Protein AF-A0A8J6DXC3-F1 (afdb_monomer)

Mean predicted aligned error: 8.6 Å

InterPro domains:
  IPR002075 Nuclear transport factor 2 domain [PF02136] (23-118)
  IPR018222 Nuclear transport factor 2, eukaryote [PS50177] (1-119)
  IPR032710 NTF2-like domain superfamily [SSF54427] (23-119)
  IPR045875 Nuclear transport factor 2 [PTHR12612] (23-118)

Secondary structure (DSSP, 8-state):
---S------SS-----------TT-EEEETTEEEESHHHHHHHHHHHTTS-EEEEEEEEEEEEEEETTTEEEEEEEEEEEETT-TTSPEEEEEEEEEEEE--TTS--EEEEEEEEEEEE--

Solvent-accessible surface area (backbone atoms only — not comparable to full-atom values): 7109 Å² total; per-residue (Å²): 144,76,79,82,83,77,88,81,80,83,90,75,95,67,83,76,68,83,68,68,52,44,42,72,83,14,38,37,34,49,80,87,48,72,37,57,18,45,66,47,43,49,54,52,52,58,65,59,58,82,48,54,56,42,76,40,72,88,59,49,47,79,48,74,44,82,47,82,88,62,23,36,40,36,42,37,39,31,37,29,27,55,70,74,40,74,93,63,63,22,42,37,40,38,37,36,32,34,33,62,44,80,49,94,98,51,78,73,47,66,29,36,41,35,39,39,42,44,73,49,78,124

Sequence (122 aa):
MTSFLHIIKYSTGVRPRRCSSTQEDSVASFQRNRCRGINDIRNLLERLQTHKIQHDFQSMVFDFQPTFGDQVLLFVSGQMIVDGQTGQPSVFNDVFTLQHFNQPGQPDGWYIKNHIFKAFMC

Structure (mmCIF, N/CA/C/O backbone):
data_AF-A0A8J6DXC3-F1
#
_entry.id   AF-A0A8J6DXC3-F1
#
loop_
_atom_site.group_PDB
_atom_site.id
_atom_site.type_symbol
_atom_site.label_atom_id
_atom_site.label_alt_id
_atom_site.label_comp_id
_atom_site.label_asym_id
_atom_site.label_entity_id
_atom_site.label_seq_id
_atom_site.pdbx_PDB_ins_code
_atom_site.Cartn_x
_atom_site.Cartn_y
_atom_site.Cartn_z
_atom_site.occupancy
_atom_site.B_iso_or_equiv
_atom_site.auth_seq_id
_atom_site.auth_comp_id
_atom_site.auth_asym_id
_atom_site.auth_atom_id
_atom_site.pdbx_PDB_model_num
ATOM 1 N N . MET A 1 1 ? 1.722 15.157 12.373 1.00 34.34 1 MET A N 1
ATOM 2 C CA . MET A 1 1 ? 2.327 15.098 11.029 1.00 34.34 1 MET A CA 1
ATOM 3 C C . MET A 1 1 ? 3.191 13.845 10.975 1.00 34.34 1 MET A C 1
ATOM 5 O O . MET A 1 1 ? 4.403 13.915 11.105 1.00 34.34 1 MET A O 1
ATOM 9 N N . THR A 1 2 ? 2.540 12.686 10.918 1.00 31.06 2 THR A N 1
ATOM 10 C CA . THR A 1 2 ? 3.164 11.357 10.983 1.00 31.06 2 THR A CA 1
ATOM 11 C C . THR A 1 2 ? 2.076 10.354 10.612 1.00 31.06 2 THR A C 1
ATOM 13 O O . THR A 1 2 ? 0.921 10.608 10.943 1.00 31.06 2 THR A O 1
ATOM 16 N N . SER A 1 3 ? 2.449 9.247 9.968 1.00 32.72 3 SER A N 1
ATOM 17 C CA . SER A 1 3 ? 1.589 8.078 9.698 1.00 32.72 3 SER A CA 1
ATOM 18 C C . SER A 1 3 ? 0.842 8.050 8.363 1.00 32.72 3 SER A C 1
ATOM 20 O O . SER A 1 3 ? -0.354 7.826 8.334 1.00 32.72 3 SER A O 1
ATOM 22 N N . PHE A 1 4 ? 1.562 8.137 7.247 1.00 34.12 4 PHE A N 1
ATOM 23 C CA . PHE A 1 4 ? 1.249 7.278 6.100 1.00 34.12 4 PHE A CA 1
ATOM 24 C C . PHE A 1 4 ? 2.579 6.764 5.543 1.00 34.12 4 PHE A C 1
ATOM 26 O O . PHE A 1 4 ? 3.470 7.554 5.242 1.00 34.12 4 PHE A O 1
ATOM 33 N N . LEU A 1 5 ? 2.719 5.437 5.481 1.00 37.72 5 LEU A N 1
ATOM 34 C CA . LEU A 1 5 ? 3.892 4.685 5.016 1.00 37.72 5 LEU A CA 1
ATOM 35 C C . LEU A 1 5 ? 5.128 4.637 5.946 1.00 37.72 5 LEU A C 1
ATOM 37 O O . LEU A 1 5 ? 6.197 5.168 5.661 1.00 37.72 5 LEU A O 1
ATOM 41 N N . HIS A 1 6 ? 5.010 3.860 7.026 1.00 33.62 6 HIS A N 1
ATOM 42 C CA . HIS A 1 6 ? 6.127 3.044 7.538 1.00 33.62 6 HIS A CA 1
ATOM 43 C C . HIS A 1 6 ? 5.972 1.563 7.128 1.00 33.62 6 HIS A C 1
ATOM 45 O O . HIS A 1 6 ? 6.601 0.687 7.710 1.00 33.62 6 HIS A O 1
ATOM 51 N N . ILE A 1 7 ? 5.153 1.266 6.114 1.00 38.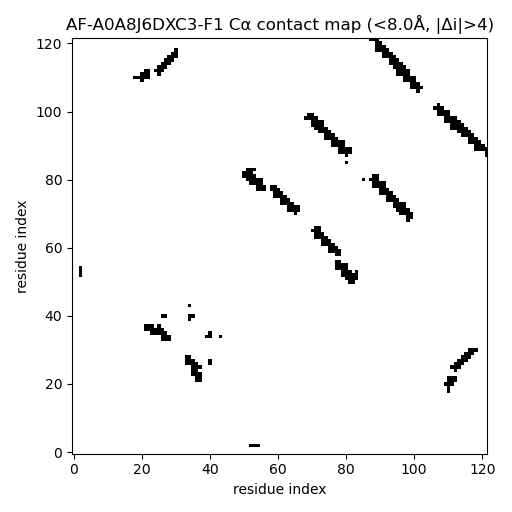78 7 ILE A N 1
ATOM 52 C CA . ILE A 1 7 ? 4.992 -0.086 5.564 1.00 38.78 7 ILE A CA 1
ATOM 53 C C . ILE A 1 7 ? 6.068 -0.288 4.495 1.00 38.78 7 ILE A C 1
ATOM 55 O O . ILE A 1 7 ? 5.764 -0.176 3.324 1.00 38.78 7 ILE A O 1
ATOM 59 N N . ILE A 1 8 ? 7.330 -0.380 4.921 1.00 38.47 8 ILE A N 1
ATOM 60 C CA . ILE A 1 8 ? 8.413 -1.284 4.474 1.00 38.47 8 ILE A CA 1
ATOM 61 C C . ILE A 1 8 ? 9.553 -0.955 5.441 1.00 38.47 8 ILE A C 1
ATOM 63 O O . ILE A 1 8 ? 10.385 -0.083 5.187 1.00 38.47 8 ILE A O 1
ATOM 67 N N . LYS A 1 9 ? 9.553 -1.574 6.621 1.00 36.34 9 LYS A N 1
ATOM 68 C CA . LYS A 1 9 ? 10.599 -1.324 7.614 1.00 36.34 9 LYS A CA 1
ATOM 69 C C . LYS A 1 9 ? 11.236 -2.586 8.154 1.00 36.34 9 LYS A C 1
ATOM 71 O O . LYS A 1 9 ? 11.512 -2.632 9.337 1.00 36.34 9 LYS A O 1
ATOM 76 N N . TYR A 1 10 ? 11.559 -3.549 7.293 1.00 28.67 10 TYR A N 1
ATOM 77 C CA . TYR A 1 10 ? 12.507 -4.607 7.649 1.00 28.67 10 TYR A CA 1
ATOM 78 C C . TYR A 1 10 ? 13.331 -5.033 6.426 1.00 28.67 10 TYR A C 1
ATOM 80 O O . TYR A 1 10 ? 12.773 -5.586 5.489 1.00 28.67 10 TYR A O 1
ATOM 88 N N . SER A 1 11 ? 14.641 -4.718 6.424 1.00 28.52 11 SER A N 1
ATOM 89 C CA . SER A 1 11 ? 15.710 -5.711 6.167 1.00 28.52 11 SER A CA 1
ATOM 90 C C . SER A 1 11 ? 17.151 -5.155 6.095 1.00 28.52 11 SER A C 1
ATOM 92 O O . SER A 1 11 ? 18.055 -5.959 6.287 1.00 28.52 11 SER A O 1
ATOM 94 N N . THR A 1 12 ? 17.454 -3.873 5.826 1.00 27.56 12 THR A N 1
ATOM 95 C CA . THR A 1 12 ? 18.858 -3.544 5.424 1.00 27.56 12 THR A CA 1
ATOM 96 C C . THR A 1 12 ? 19.541 -2.316 6.035 1.00 27.56 12 THR A C 1
ATOM 98 O O . THR A 1 12 ? 20.593 -1.921 5.550 1.00 27.56 12 THR A O 1
ATOM 101 N N . GLY A 1 13 ? 19.043 -1.704 7.117 1.00 27.52 13 GLY A N 1
ATOM 102 C CA . GLY A 1 13 ? 19.817 -0.666 7.838 1.00 27.52 13 GLY A CA 1
ATOM 103 C C . GLY A 1 13 ? 20.146 0.610 7.037 1.00 27.52 13 GLY A C 1
ATOM 104 O O . GLY A 1 13 ? 20.827 1.503 7.539 1.00 27.52 13 GLY A O 1
ATOM 105 N N . VAL A 1 14 ? 19.621 0.746 5.820 1.00 29.62 14 VAL A N 1
ATOM 106 C CA . VAL A 1 14 ? 19.723 1.948 4.995 1.00 29.62 14 VAL A CA 1
ATOM 107 C C . VAL A 1 14 ? 18.510 2.820 5.291 1.00 29.62 14 VAL A C 1
ATOM 109 O O . VAL A 1 14 ? 17.371 2.373 5.173 1.00 29.62 14 VAL A O 1
ATOM 112 N N . ARG A 1 15 ? 18.736 4.080 5.683 1.00 29.56 15 ARG A N 1
ATOM 113 C CA . ARG A 1 15 ? 17.661 5.080 5.763 1.00 29.56 15 ARG A CA 1
ATOM 114 C C . ARG A 1 15 ? 17.074 5.246 4.355 1.00 29.56 15 ARG A C 1
ATOM 116 O O . ARG A 1 15 ? 17.797 5.752 3.494 1.00 29.56 15 ARG A O 1
ATOM 123 N N . PRO A 1 16 ? 15.806 4.892 4.084 1.00 34.91 16 PRO A N 1
ATOM 124 C CA . PRO A 1 16 ? 15.243 5.159 2.776 1.00 34.91 16 PRO A CA 1
ATOM 125 C C . PRO A 1 16 ? 15.062 6.671 2.660 1.00 34.91 16 PRO A C 1
ATOM 127 O O . PRO A 1 16 ? 14.348 7.294 3.451 1.00 34.91 16 PRO A O 1
ATOM 130 N N . ARG A 1 17 ? 15.711 7.276 1.661 1.00 34.09 17 ARG A N 1
ATOM 131 C CA . ARG A 1 17 ? 15.201 8.522 1.081 1.00 34.09 17 ARG A CA 1
ATOM 132 C C . ARG A 1 17 ? 13.733 8.275 0.738 1.00 34.09 17 ARG A C 1
ATOM 134 O O . ARG A 1 17 ? 13.420 7.176 0.289 1.00 34.09 17 ARG A O 1
ATOM 141 N N . ARG A 1 18 ? 12.861 9.264 0.997 1.00 38.38 18 ARG A N 1
ATOM 142 C CA . ARG A 1 18 ? 11.421 9.244 0.670 1.00 38.38 18 ARG A CA 1
ATOM 143 C C . ARG A 1 18 ? 11.196 8.402 -0.589 1.00 38.38 18 ARG A C 1
ATOM 145 O O . ARG A 1 18 ? 11.517 8.873 -1.676 1.00 38.38 18 ARG A O 1
ATOM 152 N N . CYS A 1 19 ? 10.678 7.180 -0.441 1.00 40.41 19 CYS A N 1
ATOM 153 C CA . CYS A 1 19 ? 10.116 6.479 -1.584 1.00 40.41 19 CYS A CA 1
ATOM 154 C C . CYS A 1 19 ? 9.048 7.425 -2.121 1.00 40.41 19 CYS A C 1
ATOM 156 O O . CYS A 1 19 ? 8.117 7.776 -1.392 1.00 40.41 19 CYS A O 1
ATOM 158 N N . SER A 1 20 ? 9.204 7.906 -3.351 1.00 51.06 20 SER A N 1
ATOM 159 C CA . SER A 1 20 ? 8.075 8.422 -4.113 1.00 51.06 20 SER A CA 1
ATOM 160 C C . SER A 1 20 ? 7.145 7.230 -4.285 1.00 51.06 20 SER A C 1
ATOM 162 O O . SER A 1 20 ? 7.284 6.445 -5.216 1.00 51.06 20 SER A O 1
ATOM 164 N N . SER A 1 21 ? 6.293 6.999 -3.289 1.00 69.25 21 SER A N 1
ATOM 165 C CA . SER A 1 21 ? 5.607 5.724 -3.107 1.00 69.25 21 SER A CA 1
ATOM 166 C C . SER A 1 21 ? 4.568 5.458 -4.185 1.00 69.25 21 SER A C 1
ATOM 168 O O . SER A 1 21 ? 3.964 4.401 -4.172 1.00 69.25 21 SER A O 1
ATOM 170 N N . THR A 1 22 ? 4.365 6.385 -5.118 1.00 74.94 22 THR A N 1
ATOM 171 C CA . THR A 1 22 ? 3.437 6.305 -6.243 1.00 74.94 22 THR A CA 1
ATOM 172 C C . THR A 1 22 ? 4.059 6.999 -7.456 1.00 74.94 22 THR A C 1
ATOM 174 O O . THR A 1 22 ? 4.863 7.922 -7.302 1.00 74.94 22 THR A O 1
ATOM 177 N N . GLN A 1 23 ? 3.705 6.539 -8.650 1.00 83.19 23 GLN A N 1
ATOM 178 C CA . GLN A 1 23 ? 4.119 7.069 -9.947 1.00 83.19 23 GLN A CA 1
ATOM 179 C C . GLN A 1 23 ? 2.891 7.539 -10.750 1.00 83.19 23 GLN A C 1
ATOM 181 O O . GLN A 1 23 ? 1.753 7.463 -10.286 1.00 83.19 23 GLN A O 1
ATOM 186 N N . GLU A 1 24 ? 3.105 8.067 -11.957 1.00 88.19 24 GLU A N 1
ATOM 187 C CA . GLU A 1 24 ? 2.027 8.576 -12.829 1.00 88.19 24 GLU A CA 1
ATOM 188 C C . GLU A 1 24 ? 1.022 7.499 -13.253 1.00 88.19 24 GLU A C 1
ATOM 190 O O . GLU A 1 24 ? -0.155 7.753 -13.522 1.00 88.19 24 GLU A O 1
ATOM 195 N N . ASP A 1 25 ? 1.476 6.257 -13.298 1.00 89.62 25 ASP A N 1
ATOM 196 C CA . ASP A 1 25 ? 0.668 5.105 -13.640 1.00 89.62 25 ASP A CA 1
ATOM 197 C C . ASP A 1 25 ? 0.096 4.386 -12.407 1.00 89.62 25 ASP A C 1
ATOM 199 O O . ASP A 1 25 ? -0.542 3.340 -12.570 1.00 89.62 25 ASP A O 1
ATOM 203 N N . SER A 1 26 ? 0.292 4.939 -11.204 1.00 91.94 26 SER A N 1
ATOM 204 C CA . SER A 1 26 ? -0.316 4.446 -9.971 1.00 91.94 26 SER A CA 1
ATOM 205 C C . SER A 1 26 ? -1.801 4.776 -9.911 1.00 91.94 26 SER A C 1
ATOM 207 O O . SER A 1 26 ? -2.245 5.837 -10.354 1.00 91.94 26 SER A O 1
ATOM 209 N N . VAL A 1 27 ? -2.576 3.888 -9.300 1.00 93.31 27 VAL A N 1
ATOM 210 C CA . VAL A 1 27 ? -4.015 4.065 -9.085 1.00 93.31 27 VAL A CA 1
ATOM 211 C C . VAL A 1 27 ? -4.328 3.872 -7.611 1.00 93.31 27 VAL A C 1
ATOM 213 O O . VAL A 1 27 ? -3.814 2.949 -6.978 1.00 93.31 27 VAL A O 1
ATOM 216 N N . ALA A 1 28 ? -5.203 4.715 -7.064 1.00 90.38 28 ALA A N 1
ATOM 217 C CA . ALA A 1 28 ? -5.693 4.533 -5.709 1.00 90.38 28 ALA A CA 1
ATOM 218 C C . ALA A 1 28 ? -7.218 4.598 -5.603 1.00 90.38 28 ALA A C 1
ATOM 220 O O . ALA A 1 28 ? -7.879 5.367 -6.302 1.00 90.38 28 ALA A O 1
ATOM 221 N N . SER A 1 29 ? -7.763 3.783 -4.704 1.00 91.44 29 SER A N 1
ATOM 222 C CA . SER A 1 29 ? -9.181 3.698 -4.368 1.00 91.44 29 SER A CA 1
ATOM 223 C C . SER A 1 29 ? -9.363 3.805 -2.854 1.00 91.44 29 SER A C 1
ATOM 225 O O . SER A 1 29 ? -9.023 2.878 -2.130 1.00 91.44 29 SER A O 1
ATOM 227 N N . PHE A 1 30 ? -9.936 4.905 -2.372 1.00 87.00 30 PHE A N 1
ATOM 228 C CA . PHE A 1 30 ? -10.215 5.133 -0.952 1.00 87.00 30 PHE A CA 1
ATOM 229 C C . PHE A 1 30 ? -11.707 5.321 -0.743 1.00 87.00 30 PHE A C 1
ATOM 231 O O . PHE A 1 30 ? -12.273 6.300 -1.230 1.00 87.00 30 PHE A O 1
ATOM 238 N N . GLN A 1 31 ? -12.355 4.412 -0.011 1.00 81.50 31 GLN A N 1
ATOM 239 C CA . GLN A 1 31 ? -13.769 4.563 0.370 1.00 81.50 31 GLN A CA 1
ATOM 240 C C . GLN A 1 31 ? -14.684 4.967 -0.806 1.00 81.50 31 GLN A C 1
ATOM 242 O O . GLN A 1 31 ? -15.520 5.857 -0.681 1.00 81.50 31 GLN A O 1
ATOM 247 N N . ARG A 1 32 ? -14.524 4.296 -1.961 1.00 84.75 32 ARG A N 1
ATOM 248 C CA . ARG A 1 32 ? -15.214 4.538 -3.256 1.00 84.75 32 ARG A CA 1
ATOM 249 C C . ARG A 1 32 ? -14.659 5.681 -4.122 1.00 84.75 32 ARG A C 1
ATOM 251 O O . ARG A 1 32 ? -14.969 5.709 -5.312 1.00 84.75 32 ARG A O 1
ATOM 258 N N . ASN A 1 33 ? -13.808 6.561 -3.599 1.00 86.38 33 ASN A N 1
ATOM 259 C CA . ASN A 1 33 ? -13.123 7.581 -4.399 1.00 86.38 33 ASN A CA 1
ATOM 260 C C . ASN A 1 33 ? -11.939 6.967 -5.141 1.00 86.38 33 ASN A C 1
ATOM 262 O O . ASN A 1 33 ? -11.091 6.333 -4.519 1.00 86.38 33 ASN A O 1
ATOM 266 N N . ARG A 1 34 ? -11.871 7.170 -6.458 1.00 90.56 34 ARG A N 1
ATOM 267 C CA . ARG A 1 34 ? -10.783 6.669 -7.305 1.00 90.56 34 ARG A CA 1
ATOM 268 C C . ARG A 1 34 ? -9.979 7.827 -7.867 1.00 90.56 34 ARG A C 1
ATO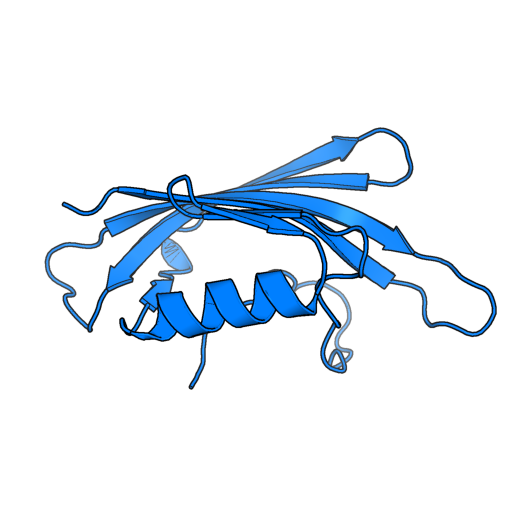M 270 O O . ARG A 1 34 ? -10.555 8.826 -8.284 1.00 90.56 34 ARG A O 1
ATOM 277 N N . CYS A 1 35 ? -8.668 7.665 -7.910 1.00 90.50 35 CYS A N 1
ATOM 278 C CA . CYS A 1 35 ? -7.746 8.616 -8.515 1.00 90.50 35 CYS A CA 1
ATOM 279 C C . CYS A 1 35 ? -6.586 7.877 -9.183 1.00 90.50 35 CYS A C 1
ATOM 281 O O . CYS A 1 35 ? -6.320 6.707 -8.885 1.00 90.50 35 CYS A O 1
ATOM 283 N N . ARG A 1 36 ? -5.913 8.557 -10.105 1.00 91.81 36 ARG A N 1
ATOM 284 C CA . ARG A 1 36 ? -4.767 8.029 -10.837 1.00 91.81 36 ARG A CA 1
ATOM 285 C C . ARG A 1 36 ? -3.679 9.089 -10.894 1.00 91.81 36 ARG A C 1
ATOM 287 O O . ARG A 1 36 ? -3.976 10.263 -11.058 1.00 91.81 36 ARG A O 1
ATOM 294 N N . GLY A 1 37 ? -2.435 8.646 -10.813 1.00 87.38 37 GLY A N 1
ATOM 295 C CA . GLY A 1 37 ? -1.274 9.514 -10.876 1.00 87.38 37 GLY A CA 1
ATOM 296 C C . GLY A 1 37 ? -0.957 10.159 -9.535 1.00 87.38 37 GLY A C 1
ATOM 297 O O . GLY A 1 37 ? -1.802 10.325 -8.650 1.00 87.38 37 GLY A O 1
ATOM 298 N N . ILE A 1 38 ? 0.313 10.511 -9.378 1.00 84.62 38 ILE A N 1
ATOM 299 C CA . IL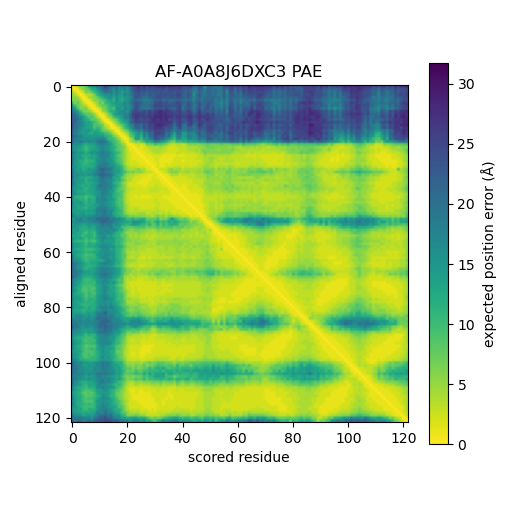E A 1 38 ? 0.886 10.932 -8.100 1.00 84.62 38 ILE A CA 1
ATOM 300 C C . ILE A 1 38 ? 0.203 12.182 -7.524 1.00 84.62 38 ILE A C 1
ATOM 302 O O . ILE A 1 38 ? 0.031 12.291 -6.309 1.00 84.62 38 ILE A O 1
ATOM 306 N N . ASN A 1 39 ? -0.206 13.122 -8.379 1.00 87.38 39 ASN A N 1
ATOM 307 C CA . ASN A 1 39 ? -0.805 14.379 -7.936 1.00 87.38 39 ASN A CA 1
ATOM 308 C C . ASN A 1 39 ? -2.219 14.177 -7.393 1.00 87.38 39 ASN A C 1
ATOM 310 O O . ASN A 1 39 ? -2.522 14.662 -6.304 1.00 87.38 39 ASN A O 1
ATOM 314 N N . ASP A 1 40 ? -3.052 13.398 -8.081 1.00 86.81 40 ASP A N 1
ATOM 315 C CA . ASP A 1 40 ? -4.419 13.148 -7.625 1.00 86.81 40 ASP A CA 1
ATOM 316 C C . ASP A 1 40 ? -4.445 12.245 -6.392 1.00 86.81 40 ASP A C 1
ATOM 318 O O . ASP A 1 40 ? -5.246 12.474 -5.486 1.00 86.81 40 ASP A O 1
ATOM 322 N N . ILE A 1 41 ? -3.531 11.269 -6.308 1.00 82.88 41 ILE A N 1
ATOM 323 C CA . ILE A 1 41 ? -3.370 10.439 -5.107 1.00 82.88 41 ILE A CA 1
ATOM 324 C C . ILE A 1 41 ? -2.962 11.305 -3.913 1.00 82.88 41 ILE A C 1
ATOM 326 O O . ILE A 1 41 ? -3.532 11.163 -2.831 1.00 82.88 41 ILE A O 1
ATOM 330 N N . ARG A 1 42 ? -2.020 12.237 -4.097 1.00 83.56 42 ARG A N 1
ATOM 331 C CA . ARG A 1 42 ? -1.621 13.175 -3.041 1.00 83.56 42 ARG A CA 1
ATOM 332 C C . ARG A 1 42 ? -2.796 14.042 -2.594 1.00 83.56 42 ARG A C 1
ATOM 334 O O . ARG A 1 42 ? -3.071 14.099 -1.401 1.00 83.56 42 ARG A O 1
ATOM 341 N N . ASN A 1 43 ? -3.525 14.633 -3.539 1.00 83.88 43 ASN A N 1
ATOM 342 C CA . ASN A 1 43 ? -4.693 15.465 -3.248 1.00 83.88 43 ASN A CA 1
ATOM 343 C C . ASN A 1 43 ? -5.788 14.674 -2.510 1.00 83.88 43 ASN A C 1
ATOM 345 O O . ASN A 1 43 ? -6.421 15.192 -1.592 1.00 83.88 43 ASN A O 1
ATOM 349 N N . LEU A 1 44 ? -6.020 13.413 -2.891 1.00 79.75 44 LEU A N 1
ATOM 350 C CA . LEU A 1 44 ? -6.974 12.535 -2.214 1.00 79.75 44 LEU A CA 1
ATOM 351 C C . LEU A 1 44 ? -6.540 12.247 -0.773 1.00 79.75 44 LEU A C 1
ATOM 353 O O . LEU A 1 44 ? -7.356 12.349 0.140 1.00 79.75 44 LEU A O 1
ATOM 357 N N . LEU A 1 45 ? -5.262 11.932 -0.560 1.00 77.50 45 LEU A N 1
ATOM 358 C CA . LEU A 1 45 ? -4.705 11.688 0.769 1.00 77.50 45 LEU A CA 1
ATOM 359 C C . LEU A 1 45 ? -4.756 12.935 1.656 1.00 77.50 45 LEU A C 1
ATOM 361 O O . LEU A 1 45 ? -5.110 12.826 2.823 1.00 77.50 45 LEU A O 1
ATOM 365 N N . GLU A 1 46 ? -4.459 14.118 1.120 1.00 78.31 46 GLU A N 1
ATOM 366 C CA . GLU A 1 46 ? -4.567 15.390 1.847 1.00 78.31 46 GLU A CA 1
ATOM 367 C C . GLU A 1 46 ? -6.006 15.680 2.288 1.00 78.31 46 GLU A C 1
ATOM 369 O O . GLU A 1 46 ? -6.229 16.118 3.412 1.00 78.31 46 GLU A O 1
ATOM 374 N N . ARG A 1 47 ? -7.008 15.351 1.463 1.00 71.44 47 ARG A N 1
ATOM 375 C CA . ARG A 1 47 ? -8.425 15.460 1.857 1.00 71.44 47 ARG A CA 1
ATOM 376 C C . ARG A 1 47 ? -8.807 14.491 2.974 1.00 71.44 47 ARG A C 1
ATOM 378 O O . ARG A 1 47 ? -9.681 14.807 3.769 1.00 71.44 47 ARG A O 1
ATO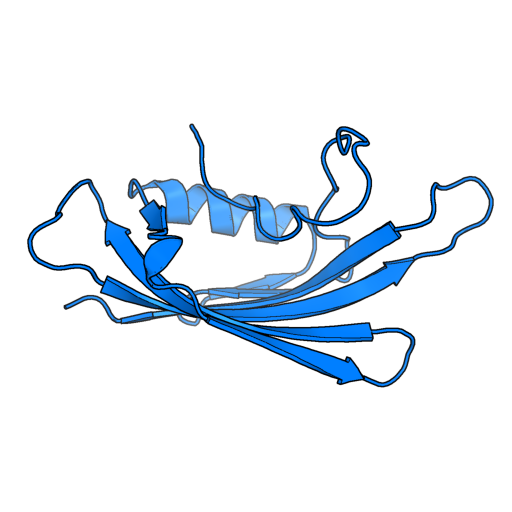M 385 N N . LEU A 1 48 ? -8.168 13.325 3.042 1.00 66.12 48 LEU A N 1
ATOM 386 C CA . LEU A 1 48 ? -8.390 12.349 4.113 1.00 66.12 48 LEU A CA 1
ATOM 387 C C . LEU A 1 48 ? -7.702 12.754 5.431 1.00 66.12 48 LEU A C 1
ATOM 389 O O . LEU A 1 48 ? -8.107 12.283 6.491 1.00 66.12 48 LEU A O 1
ATOM 393 N N . GLN A 1 49 ? -6.721 13.667 5.391 1.00 62.56 49 GLN A N 1
ATOM 394 C CA . GLN A 1 49 ? -6.023 14.198 6.574 1.00 62.56 49 GLN A CA 1
ATOM 395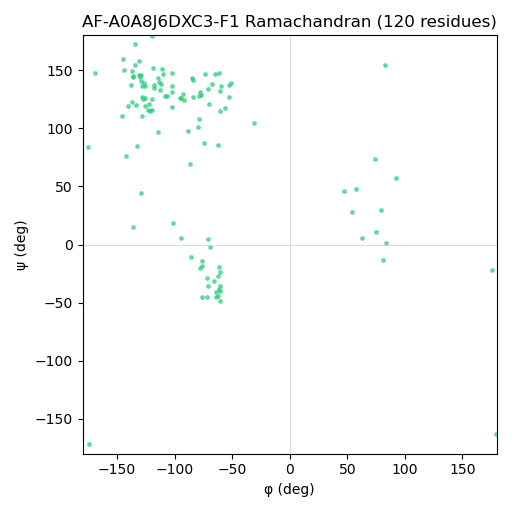 C C . GLN A 1 49 ? -6.876 15.139 7.440 1.00 62.56 49 GLN A C 1
ATOM 397 O O . GLN A 1 49 ? -6.365 15.684 8.419 1.00 62.56 49 GLN A O 1
ATOM 402 N N . THR A 1 50 ? -8.168 15.323 7.142 1.00 59.91 50 THR A N 1
ATOM 403 C CA . THR A 1 50 ? -9.083 16.020 8.063 1.00 59.91 50 THR A CA 1
ATOM 404 C C . THR A 1 50 ? -9.220 15.297 9.405 1.00 59.91 50 THR A C 1
ATOM 406 O O . THR A 1 50 ? -9.608 15.932 10.378 1.00 59.91 50 THR A O 1
ATOM 409 N N . HIS A 1 51 ? -8.866 14.006 9.464 1.00 64.81 51 HIS A N 1
ATOM 410 C CA . HIS A 1 51 ? -8.851 13.199 10.682 1.00 64.81 51 HIS A CA 1
ATOM 411 C C . HIS A 1 51 ? -7.414 12.782 11.036 1.00 64.81 51 HIS A C 1
ATOM 413 O O . HIS A 1 51 ? -6.602 12.453 10.163 1.00 64.81 51 HIS A O 1
ATOM 419 N N . LYS A 1 52 ? -7.080 12.746 12.329 1.00 73.25 52 LYS A N 1
ATOM 420 C CA . LYS A 1 52 ? -5.826 12.161 12.825 1.00 73.25 52 LYS A CA 1
ATOM 421 C C . LYS A 1 52 ? -5.971 10.644 12.871 1.00 73.25 52 LYS A C 1
ATOM 423 O O . LYS A 1 52 ? -6.549 10.109 13.809 1.00 73.25 52 LYS A O 1
ATOM 428 N N . ILE A 1 53 ? -5.420 9.958 11.874 1.00 76.75 53 ILE A N 1
ATOM 429 C CA . ILE A 1 53 ? -5.415 8.492 11.806 1.00 76.75 53 ILE A CA 1
ATOM 430 C C . ILE A 1 53 ? -4.103 7.956 12.387 1.00 76.75 53 ILE A C 1
ATOM 432 O O . ILE A 1 53 ? -3.011 8.329 11.951 1.00 76.75 53 ILE A O 1
ATOM 436 N N . GLN A 1 54 ? -4.206 7.052 13.357 1.00 82.56 54 GLN A N 1
ATOM 437 C CA . GLN A 1 54 ? -3.083 6.302 13.907 1.00 82.56 54 GLN A CA 1
ATOM 438 C C . GLN A 1 54 ? -3.337 4.807 13.727 1.00 82.56 54 GLN A C 1
ATOM 440 O O . GLN A 1 54 ? -4.245 4.255 14.335 1.00 82.56 54 GLN A O 1
ATOM 445 N N . HIS A 1 55 ? -2.509 4.150 12.918 1.00 83.88 55 HIS A N 1
ATOM 446 C CA . HIS A 1 55 ? -2.526 2.695 12.787 1.00 83.88 55 HIS A CA 1
ATOM 447 C C . HIS A 1 55 ? -1.975 2.047 14.062 1.00 83.88 55 HIS A C 1
ATOM 449 O O . HIS A 1 55 ? -0.926 2.467 14.564 1.00 83.88 55 HIS A O 1
ATOM 455 N N . ASP A 1 56 ? -2.659 1.025 14.571 1.00 86.00 56 ASP A N 1
ATOM 456 C CA . ASP A 1 56 ? -2.150 0.179 15.644 1.00 86.00 56 ASP A CA 1
ATOM 457 C C . ASP A 1 56 ? -1.346 -0.984 15.056 1.00 86.00 56 ASP A C 1
ATOM 459 O O . ASP A 1 56 ? -1.896 -2.013 14.663 1.00 86.00 56 ASP A O 1
ATOM 463 N N . PHE A 1 57 ? -0.024 -0.823 15.025 1.00 82.44 57 PHE A N 1
ATOM 464 C CA . PHE A 1 57 ? 0.899 -1.821 14.485 1.00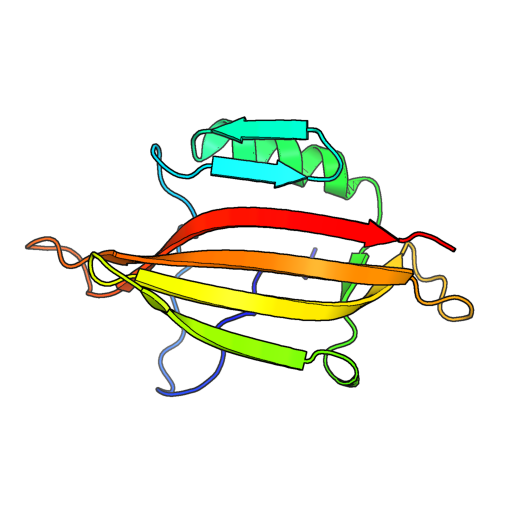 82.44 57 PHE A CA 1
ATOM 465 C C . PHE A 1 57 ? 0.848 -3.177 15.197 1.00 82.44 57 PHE A C 1
ATOM 467 O O . PHE A 1 57 ? 1.221 -4.170 14.580 1.00 82.44 57 PHE A O 1
ATOM 474 N N . GLN A 1 58 ? 0.406 -3.248 16.458 1.00 88.38 58 GLN A N 1
ATOM 475 C CA . GLN A 1 58 ? 0.309 -4.527 17.170 1.00 88.38 58 GLN A CA 1
ATOM 476 C C . GLN A 1 58 ? -0.836 -5.391 16.637 1.00 88.38 58 GLN A C 1
ATOM 478 O O . GLN A 1 58 ? -0.751 -6.615 16.673 1.00 88.38 58 GLN A O 1
ATOM 483 N N . SER A 1 59 ? -1.883 -4.753 16.113 1.00 87.25 59 SER A N 1
ATOM 484 C CA . SER A 1 59 ? -3.043 -5.421 15.520 1.00 87.25 59 SER A CA 1
ATOM 485 C C . SER A 1 59 ? -2.863 -5.791 14.044 1.00 87.25 59 SER A C 1
ATOM 487 O O . SER A 1 59 ? -3.716 -6.473 13.477 1.00 87.25 59 SER A O 1
ATOM 489 N N . MET A 1 60 ? -1.800 -5.300 13.396 1.00 89.12 60 MET A N 1
ATOM 490 C CA . MET A 1 60 ? -1.647 -5.425 11.950 1.00 89.12 60 MET A CA 1
ATOM 491 C C . MET A 1 60 ? -1.187 -6.825 11.544 1.00 89.12 60 MET A C 1
ATOM 493 O O . MET A 1 60 ? -0.184 -7.341 12.037 1.00 89.12 60 MET A O 1
ATOM 497 N N . VAL A 1 61 ? -1.886 -7.391 10.568 1.00 92.69 61 VAL A N 1
ATOM 498 C CA . VAL A 1 61 ? -1.524 -8.627 9.873 1.00 92.69 61 VAL A CA 1
ATOM 499 C C . VAL A 1 61 ? -1.157 -8.279 8.436 1.00 92.69 61 VAL A C 1
ATOM 501 O O . VAL A 1 61 ? -1.808 -7.435 7.814 1.00 92.69 61 VAL A O 1
ATOM 504 N N . PHE A 1 62 ? -0.097 -8.911 7.934 1.00 91.62 62 PHE A N 1
ATOM 505 C CA . PHE A 1 62 ? 0.431 -8.704 6.591 1.00 91.62 62 PHE A CA 1
ATOM 506 C C . PHE A 1 62 ? 0.513 -10.047 5.874 1.00 91.62 62 PHE A C 1
ATOM 508 O O . PHE A 1 62 ? 1.277 -10.917 6.288 1.00 91.62 62 PHE A O 1
ATOM 515 N N . ASP A 1 63 ? -0.209 -10.173 4.769 1.00 93.12 63 ASP A N 1
ATOM 516 C CA . ASP A 1 63 ? -0.141 -11.323 3.874 1.00 93.12 63 ASP A CA 1
ATOM 517 C C . ASP A 1 63 ? 0.331 -10.850 2.506 1.00 93.12 63 ASP A C 1
ATOM 519 O O . ASP A 1 63 ? -0.143 -9.835 1.991 1.00 93.12 63 ASP A O 1
ATOM 523 N N . PHE A 1 64 ? 1.272 -11.564 1.896 1.00 94.06 64 PHE A N 1
ATOM 524 C CA . PHE A 1 64 ? 1.818 -11.165 0.605 1.00 94.06 64 PHE A CA 1
ATOM 525 C C . PHE A 1 64 ? 1.977 -12.341 -0.347 1.00 94.06 64 PHE A C 1
ATOM 527 O O . PHE A 1 64 ? 2.229 -13.475 0.057 1.00 94.06 64 PHE A O 1
ATOM 534 N N . GLN A 1 65 ? 1.846 -12.047 -1.637 1.00 93.06 65 GLN A N 1
ATOM 535 C CA . GLN A 1 65 ? 2.056 -13.002 -2.715 1.00 93.06 65 GLN A CA 1
ATOM 536 C C . GLN A 1 65 ? 2.839 -12.344 -3.852 1.00 93.06 65 GLN A C 1
ATOM 538 O O . GLN A 1 65 ? 2.528 -11.210 -4.230 1.00 93.06 65 GLN A O 1
ATOM 543 N N . PRO A 1 66 ? 3.833 -13.032 -4.437 1.00 94.38 66 PRO A N 1
ATOM 544 C CA . PRO A 1 66 ? 4.377 -12.612 -5.716 1.00 94.38 66 PRO A CA 1
ATOM 545 C C . PRO A 1 66 ? 3.295 -12.735 -6.793 1.00 94.38 66 PRO A C 1
ATOM 547 O O . PRO A 1 66 ? 2.440 -13.620 -6.757 1.00 94.38 66 PRO A O 1
ATOM 550 N N . THR A 1 67 ? 3.340 -11.841 -7.768 1.00 93.62 67 THR A N 1
ATOM 551 C CA . THR A 1 67 ? 2.406 -11.787 -8.894 1.00 93.62 67 THR A CA 1
ATOM 552 C C . THR A 1 67 ? 3.176 -11.591 -10.200 1.00 93.62 67 THR A C 1
ATOM 554 O O . THR A 1 67 ? 4.396 -11.418 -10.204 1.00 93.62 67 THR A O 1
ATOM 557 N N . PHE A 1 68 ? 2.479 -11.675 -11.333 1.00 92.12 68 PHE A N 1
ATOM 558 C CA . PHE A 1 68 ? 3.100 -11.505 -12.646 1.00 92.12 68 PHE A CA 1
ATOM 559 C C . PHE A 1 68 ? 3.718 -10.109 -12.817 1.00 92.12 68 PHE A C 1
ATOM 561 O O . PHE A 1 68 ? 3.186 -9.122 -12.319 1.00 92.12 68 PHE A O 1
ATOM 568 N N . GLY A 1 69 ? 4.807 -10.022 -13.587 1.00 89.38 69 GLY A N 1
ATOM 569 C CA . GLY A 1 69 ? 5.427 -8.738 -13.940 1.00 89.38 69 GLY A CA 1
ATOM 570 C C . GLY A 1 69 ? 6.316 -8.133 -12.852 1.00 89.38 69 GLY A C 1
ATOM 571 O O . GLY A 1 69 ? 6.425 -6.912 -12.782 1.00 89.38 69 GLY A O 1
ATOM 572 N N . ASP A 1 70 ? 6.937 -8.976 -12.023 1.00 89.69 70 ASP A N 1
ATOM 573 C CA . ASP A 1 70 ? 7.807 -8.554 -10.914 1.00 89.69 70 ASP A CA 1
ATOM 574 C C . ASP A 1 70 ? 7.083 -7.636 -9.917 1.00 89.69 70 ASP A C 1
ATOM 576 O O . ASP A 1 70 ? 7.503 -6.530 -9.563 1.00 89.69 70 ASP A O 1
ATOM 580 N N . GLN A 1 71 ? 5.891 -8.094 -9.537 1.00 92.19 71 GLN A N 1
ATOM 581 C CA . GLN A 1 71 ? 4.995 -7.398 -8.634 1.00 92.19 71 GLN A CA 1
ATOM 582 C C . GLN A 1 71 ? 4.749 -8.226 -7.379 1.00 92.19 71 GLN A C 1
ATOM 584 O O . GLN A 1 71 ? 4.724 -9.458 -7.415 1.00 92.19 71 GLN A O 1
ATOM 589 N N . VAL A 1 72 ? 4.460 -7.545 -6.278 1.00 93.00 72 VAL A N 1
ATOM 590 C CA . VAL A 1 72 ? 4.011 -8.161 -5.028 1.00 93.00 72 VAL A CA 1
ATOM 591 C C . VAL A 1 72 ? 2.632 -7.620 -4.681 1.00 93.00 72 VAL A C 1
ATOM 593 O O . VAL A 1 72 ? 2.442 -6.409 -4.574 1.00 93.00 72 VAL A O 1
ATOM 596 N N . LEU A 1 73 ? 1.668 -8.512 -4.481 1.00 94.25 73 LEU A N 1
ATOM 597 C CA . LEU A 1 73 ? 0.403 -8.185 -3.838 1.00 94.25 73 LEU A CA 1
ATOM 598 C C . LEU A 1 73 ? 0.605 -8.254 -2.326 1.00 94.25 73 LEU A C 1
ATOM 600 O O . LEU A 1 73 ? 1.069 -9.270 -1.817 1.00 94.25 73 LEU A O 1
ATOM 604 N N . LEU A 1 74 ? 0.246 -7.191 -1.619 1.00 94.25 74 LEU A N 1
ATOM 605 C CA . LEU A 1 74 ? 0.294 -7.091 -0.167 1.00 94.25 74 LEU A CA 1
ATOM 606 C C . LEU A 1 74 ? -1.106 -6.760 0.345 1.00 94.25 74 LEU A C 1
ATOM 608 O O . LEU A 1 74 ? -1.672 -5.726 -0.008 1.00 94.25 74 LEU A O 1
ATOM 612 N N . PHE A 1 75 ? -1.645 -7.628 1.188 1.00 95.19 75 PHE A N 1
ATOM 613 C CA . PHE A 1 75 ? -2.865 -7.408 1.944 1.00 95.19 75 PHE A CA 1
ATOM 614 C C . PHE A 1 75 ? -2.501 -7.064 3.387 1.00 95.19 75 PHE A C 1
ATOM 616 O O . PHE A 1 75 ? -1.675 -7.731 4.011 1.00 95.19 75 PHE A O 1
ATOM 623 N N . VAL A 1 76 ? -3.105 -6.004 3.904 1.00 92.94 76 VAL A N 1
ATOM 624 C CA . VAL A 1 76 ? -2.889 -5.499 5.254 1.00 92.94 76 VAL A CA 1
ATOM 625 C C . VAL A 1 76 ? -4.242 -5.348 5.921 1.00 92.94 76 VAL A C 1
ATOM 627 O O . VAL A 1 76 ? -5.125 -4.679 5.394 1.00 92.94 76 VAL A O 1
ATOM 630 N N . SER A 1 77 ? -4.405 -5.928 7.099 1.00 94.25 77 SER A N 1
ATOM 631 C CA . SER A 1 77 ? -5.592 -5.715 7.929 1.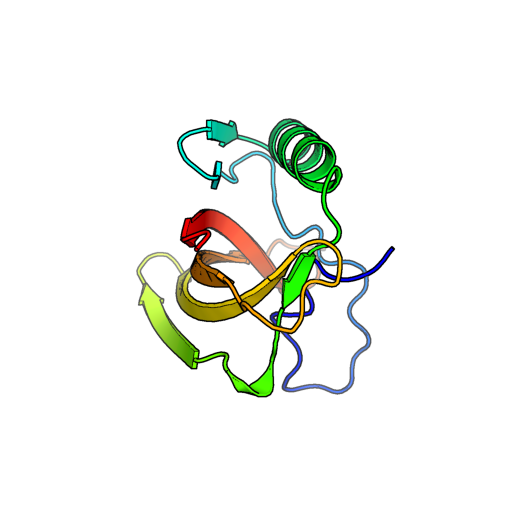00 94.25 77 SER A CA 1
ATOM 632 C C . SER A 1 77 ? -5.175 -5.329 9.330 1.00 94.25 77 SER A C 1
ATOM 634 O O . SER A 1 77 ? -4.165 -5.827 9.823 1.00 94.25 77 SER A O 1
ATOM 636 N N . GLY A 1 78 ? -5.949 -4.481 9.992 1.00 92.69 78 GLY A N 1
ATOM 637 C CA . GLY A 1 78 ? -5.676 -4.123 11.375 1.00 92.69 78 GLY A CA 1
ATOM 638 C C . GLY A 1 78 ? -6.673 -3.126 11.931 1.00 92.69 78 GLY A C 1
ATOM 639 O O . GLY A 1 78 ? -7.758 -2.913 11.387 1.00 92.69 78 GLY A O 1
ATOM 640 N N . GLN A 1 79 ? -6.278 -2.503 13.031 1.00 91.69 79 GLN A N 1
ATOM 641 C CA . GLN A 1 79 ? -7.034 -1.467 13.708 1.00 91.69 79 GLN A CA 1
ATOM 642 C C . GLN A 1 79 ? -6.357 -0.105 13.568 1.00 91.69 79 GLN A C 1
ATOM 644 O O . GLN A 1 79 ? -5.135 0.022 13.453 1.00 91.69 79 GLN A O 1
ATOM 649 N N . MET A 1 80 ? -7.175 0.937 13.589 1.00 85.56 80 MET A N 1
ATOM 650 C CA . MET A 1 80 ? -6.739 2.320 13.599 1.00 85.56 80 MET A CA 1
ATOM 651 C C . MET A 1 80 ? -7.556 3.135 14.600 1.00 85.56 80 MET A C 1
ATOM 653 O O . MET A 1 80 ? -8.757 2.937 14.781 1.00 85.56 80 MET A O 1
ATOM 657 N N . ILE A 1 81 ? -6.885 4.089 15.229 1.00 84.38 81 ILE A N 1
ATOM 658 C CA . ILE A 1 81 ? -7.480 5.100 16.092 1.00 84.38 81 ILE A CA 1
ATOM 659 C C . ILE A 1 81 ? -7.715 6.340 15.233 1.00 84.38 81 ILE A C 1
ATOM 661 O O . ILE A 1 81 ? -6.783 6.845 14.600 1.00 84.38 81 ILE A O 1
ATOM 665 N N . VAL A 1 82 ? -8.951 6.830 15.222 1.00 80.06 82 VAL A N 1
ATOM 666 C CA . VAL A 1 82 ? -9.345 8.044 14.499 1.00 80.06 82 VAL A CA 1
ATOM 667 C C . VAL A 1 82 ? -9.565 9.157 15.519 1.00 80.06 82 VAL A C 1
ATOM 669 O O . VAL A 1 82 ? -10.235 8.961 16.528 1.00 80.06 82 VAL A O 1
ATOM 672 N N . ASP A 1 83 ? -8.924 10.304 15.308 1.00 82.06 83 ASP A N 1
ATOM 673 C CA . ASP A 1 83 ? -9.017 11.501 16.155 1.00 82.06 83 ASP A CA 1
ATOM 674 C C . ASP A 1 83 ? -8.721 11.274 17.644 1.00 82.06 83 ASP A C 1
ATOM 676 O O . ASP A 1 83 ? -9.193 12.000 18.516 1.00 82.06 83 ASP A O 1
ATOM 680 N N . GLY A 1 84 ? -7.888 10.276 17.947 1.00 77.94 84 GLY A N 1
ATOM 681 C CA . GLY A 1 84 ? -7.524 9.931 19.322 1.00 77.94 84 GLY A CA 1
ATOM 682 C C . GLY A 1 84 ? -8.624 9.206 20.104 1.00 77.94 84 GLY A C 1
ATOM 683 O O . GLY A 1 84 ? -8.475 9.035 21.312 1.00 77.94 84 GLY A O 1
ATOM 684 N N . GLN A 1 85 ? -9.702 8.755 19.454 1.00 79.31 85 GLN A N 1
ATOM 685 C CA . GLN A 1 85 ? -10.751 7.953 20.086 1.00 79.31 85 GLN A CA 1
ATOM 686 C C . GLN A 1 85 ? -10.263 6.518 20.327 1.00 79.31 85 GLN A C 1
ATOM 688 O O . GLN A 1 85 ? -10.427 5.625 19.501 1.00 79.31 85 GLN A O 1
ATOM 693 N N . THR A 1 86 ? -9.619 6.290 21.470 1.00 73.56 86 THR A N 1
ATOM 694 C CA . THR A 1 86 ? -8.997 4.999 21.815 1.00 73.56 86 THR A CA 1
ATOM 695 C C . THR A 1 86 ? -9.987 3.932 22.282 1.00 73.56 86 THR A C 1
ATOM 697 O O . THR A 1 86 ? -9.665 2.750 22.240 1.00 73.56 86 THR A O 1
ATOM 700 N N . GLY A 1 87 ? -11.188 4.323 22.722 1.00 73.44 87 GLY A N 1
ATOM 701 C CA . GLY A 1 87 ? -12.199 3.395 23.244 1.00 73.44 87 GLY A CA 1
ATOM 702 C C . GLY A 1 87 ? -12.943 2.587 22.175 1.00 73.44 87 GLY A C 1
ATOM 703 O O . GLY A 1 87 ? -13.622 1.623 22.516 1.00 73.44 87 GLY A O 1
ATOM 704 N N . GLN A 1 88 ? -12.832 2.977 20.901 1.00 78.00 88 GLN A N 1
ATOM 705 C CA . GLN A 1 88 ? -13.499 2.330 19.768 1.00 78.00 88 GLN A CA 1
ATOM 706 C C . GLN A 1 88 ? -12.559 2.311 18.552 1.00 78.00 88 GLN A C 1
ATOM 708 O O . GLN A 1 88 ? -12.696 3.131 17.641 1.00 78.00 88 GLN A O 1
ATOM 713 N N . PRO A 1 89 ? -11.556 1.414 18.535 1.00 79.44 89 PRO A N 1
ATOM 714 C CA . PRO A 1 89 ? -10.683 1.278 17.380 1.00 79.44 89 PRO A CA 1
ATOM 715 C C . PRO A 1 89 ? -11.498 0.875 16.144 1.00 79.44 89 PRO A C 1
ATOM 717 O O . PRO A 1 89 ? -12.306 -0.053 16.182 1.00 79.44 89 PRO A O 1
ATOM 720 N N . SER A 1 90 ? -11.274 1.577 15.036 1.00 87.81 90 SER A N 1
ATOM 721 C CA . SER A 1 90 ? -11.870 1.251 13.740 1.00 87.81 90 SER A CA 1
ATOM 722 C C . SER A 1 90 ? -11.036 0.187 13.043 1.00 87.81 90 SER A C 1
ATOM 724 O O . SER A 1 90 ? -9.808 0.238 13.079 1.00 87.81 90 SER A O 1
ATOM 726 N N . VAL A 1 91 ? -11.679 -0.757 12.364 1.00 92.19 91 VAL A N 1
ATOM 727 C CA . VAL A 1 91 ? -10.968 -1.760 11.559 1.00 92.19 91 VAL A CA 1
ATOM 728 C C . VAL A 1 91 ? -10.691 -1.187 10.174 1.00 92.19 91 VAL A C 1
ATOM 730 O O . VAL A 1 91 ? -11.522 -0.472 9.611 1.00 92.19 91 VAL A O 1
ATOM 733 N N . PHE A 1 92 ? -9.545 -1.513 9.589 1.00 90.44 92 PHE A N 1
ATOM 734 C CA . PHE A 1 92 ? -9.238 -1.184 8.203 1.00 90.44 92 PHE A CA 1
ATOM 735 C C . PHE A 1 92 ? -8.643 -2.382 7.468 1.00 90.44 92 PHE A C 1
ATOM 737 O O . PHE A 1 92 ? -8.029 -3.265 8.066 1.00 90.44 92 PHE A O 1
ATOM 744 N N . ASN A 1 93 ? -8.829 -2.367 6.153 1.00 93.38 93 ASN A N 1
ATOM 745 C CA . ASN A 1 93 ? -8.154 -3.227 5.203 1.00 93.38 93 ASN A CA 1
ATOM 746 C C . ASN A 1 93 ? -7.489 -2.357 4.143 1.00 93.38 93 ASN A C 1
ATOM 748 O O . ASN A 1 93 ? -8.107 -1.432 3.606 1.00 93.38 93 ASN A O 1
ATOM 752 N N . ASP A 1 94 ? -6.265 -2.728 3.817 1.00 92.19 94 ASP A N 1
ATOM 753 C CA . ASP A 1 94 ? -5.424 -2.110 2.817 1.00 92.19 94 ASP A CA 1
ATOM 754 C C . ASP A 1 94 ? -4.892 -3.163 1.856 1.00 92.19 94 ASP A C 1
ATOM 756 O O . ASP A 1 94 ? -4.457 -4.243 2.251 1.00 92.19 94 ASP A O 1
ATOM 760 N N . VAL A 1 95 ? -4.917 -2.841 0.570 1.00 94.75 95 VAL A N 1
ATOM 761 C CA . VAL A 1 95 ? -4.356 -3.689 -0.477 1.00 94.75 95 VAL A CA 1
ATOM 762 C C . VAL A 1 95 ? -3.400 -2.867 -1.312 1.00 94.75 95 VAL A C 1
ATOM 764 O O . VAL A 1 95 ? -3.783 -1.839 -1.877 1.00 94.75 95 VAL A O 1
ATOM 767 N N . PHE A 1 96 ? -2.171 -3.350 -1.429 1.00 94.19 96 PHE A N 1
ATOM 768 C CA . PHE A 1 96 ? -1.140 -2.757 -2.260 1.00 94.19 96 PHE A CA 1
ATOM 769 C C . PHE A 1 96 ? -0.715 -3.734 -3.346 1.00 94.19 96 PHE A C 1
ATOM 771 O O . PHE A 1 96 ? -0.476 -4.908 -3.082 1.00 94.19 96 PHE A O 1
ATOM 778 N N . THR A 1 97 ? -0.540 -3.233 -4.561 1.00 94.69 97 THR A N 1
ATOM 779 C CA . THR A 1 97 ? 0.350 -3.876 -5.529 1.00 94.69 97 THR A CA 1
ATOM 780 C C . THR A 1 97 ? 1.639 -3.079 -5.549 1.00 94.69 97 THR A C 1
ATOM 782 O O . THR A 1 97 ? 1.615 -1.891 -5.874 1.00 94.69 97 THR A O 1
ATOM 785 N N . LEU A 1 98 ? 2.751 -3.709 -5.196 1.00 92.44 98 LEU A N 1
ATOM 786 C CA . LEU A 1 98 ? 4.088 -3.145 -5.315 1.00 92.44 98 LEU A CA 1
ATOM 787 C C . LEU A 1 98 ? 4.667 -3.569 -6.662 1.00 92.44 98 LEU A C 1
ATOM 789 O O . LEU A 1 98 ? 4.632 -4.749 -6.988 1.00 92.44 98 LEU A O 1
ATOM 793 N N . GLN A 1 99 ? 5.189 -2.622 -7.431 1.00 92.94 99 GLN A N 1
ATOM 794 C CA . GLN A 1 99 ? 5.889 -2.881 -8.686 1.00 92.94 99 GLN A CA 1
ATOM 795 C C . GLN A 1 99 ? 7.374 -2.615 -8.483 1.00 92.94 99 GLN A C 1
ATOM 797 O O . GLN A 1 99 ? 7.753 -1.531 -8.024 1.00 92.94 99 GLN A O 1
ATOM 802 N N . HIS A 1 100 ? 8.199 -3.596 -8.842 1.00 88.56 100 HIS A N 1
ATOM 803 C CA . HIS A 1 100 ? 9.640 -3.414 -8.906 1.00 88.56 100 HIS A CA 1
ATOM 804 C C . HIS A 1 100 ? 9.988 -2.452 -10.036 1.00 88.56 100 HIS A C 1
ATOM 806 O O . HIS A 1 100 ? 9.396 -2.511 -11.119 1.00 88.56 100 HIS A O 1
ATOM 812 N N . PHE A 1 101 ? 10.929 -1.551 -9.789 1.00 83.38 101 PHE A N 1
ATOM 813 C CA . PHE A 1 101 ? 11.518 -0.727 -10.826 1.00 83.38 101 PHE A CA 1
ATOM 814 C C . PHE A 1 101 ? 13.034 -0.873 -10.789 1.00 83.38 101 PHE A C 1
ATOM 816 O O . PHE A 1 101 ? 13.689 -0.626 -9.778 1.00 83.38 101 PHE A O 1
ATOM 823 N N . ASN A 1 102 ? 13.574 -1.224 -11.950 1.00 79.75 102 ASN A N 1
ATOM 824 C CA . ASN A 1 102 ? 14.998 -1.297 -12.205 1.00 79.75 102 ASN A CA 1
ATOM 825 C C . ASN A 1 102 ? 15.270 -0.586 -13.533 1.00 79.75 102 ASN A C 1
ATOM 827 O O . ASN A 1 102 ? 15.236 -1.186 -14.608 1.00 79.75 102 ASN A O 1
ATOM 831 N N . GLN A 1 103 ? 15.424 0.737 -13.461 1.00 78.38 103 GLN A N 1
ATOM 832 C CA . GLN A 1 103 ? 15.748 1.568 -14.617 1.00 78.38 103 GLN A CA 1
ATOM 833 C C . GLN A 1 103 ? 17.234 1.943 -14.580 1.00 78.38 1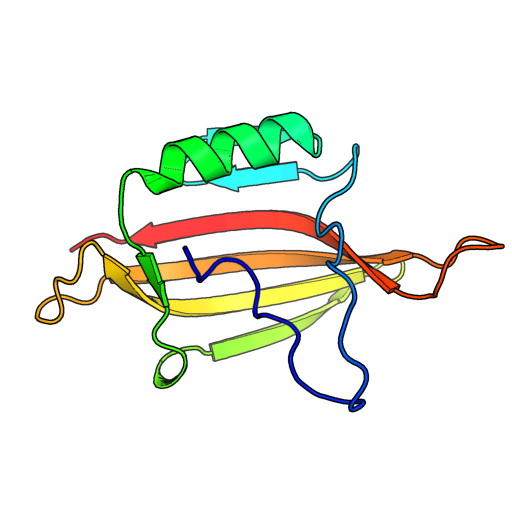03 GLN A C 1
ATOM 835 O O . GLN A 1 103 ? 17.723 2.348 -13.522 1.00 78.38 103 GLN A O 1
ATOM 840 N N . PRO A 1 104 ? 17.960 1.882 -15.714 1.00 79.12 104 PRO A N 1
ATOM 841 C CA . PRO A 1 104 ? 19.354 2.310 -15.769 1.00 79.12 104 PRO A CA 1
ATOM 842 C C . PRO A 1 104 ? 19.533 3.735 -15.231 1.00 79.12 104 PRO A C 1
ATOM 844 O O . PRO A 1 104 ? 18.862 4.667 -15.671 1.00 79.12 104 PRO A O 1
ATOM 847 N N . GLY A 1 105 ? 20.443 3.905 -14.271 1.00 78.50 105 GLY A N 1
ATOM 848 C CA . GLY A 1 105 ? 20.700 5.201 -13.634 1.00 78.50 105 GLY A CA 1
ATOM 849 C C . GLY A 1 105 ? 19.747 5.567 -12.489 1.00 78.50 105 GLY A C 1
ATOM 850 O O . GLY A 1 105 ? 19.922 6.630 -11.894 1.00 78.50 105 GLY A O 1
ATOM 851 N N . GLN A 1 106 ? 18.790 4.705 -12.132 1.00 74.19 106 GLN A N 1
ATOM 852 C CA . GLN A 1 106 ? 17.999 4.827 -10.906 1.00 74.19 106 GLN A CA 1
ATOM 853 C C . GLN A 1 106 ? 18.360 3.719 -9.905 1.00 74.19 106 GLN A C 1
ATOM 855 O O . GLN A 1 106 ? 18.710 2.614 -10.319 1.00 74.19 106 GLN A O 1
ATOM 860 N N . PRO A 1 107 ? 18.306 3.990 -8.587 1.00 77.19 107 PRO A N 1
ATOM 861 C CA . PRO A 1 107 ? 18.427 2.941 -7.584 1.00 77.19 107 PRO A CA 1
ATOM 862 C C . PRO A 1 107 ? 17.311 1.916 -7.759 1.00 77.19 107 PRO A C 1
ATOM 864 O O . PRO A 1 107 ? 16.156 2.301 -7.920 1.00 77.19 107 PRO A O 1
ATOM 867 N N . ASP A 1 108 ? 17.668 0.639 -7.673 1.00 82.06 108 ASP A N 1
ATOM 868 C CA . ASP A 1 108 ? 16.707 -0.456 -7.618 1.00 82.06 108 ASP A CA 1
ATOM 869 C C . ASP A 1 108 ? 15.680 -0.228 -6.499 1.00 82.06 108 ASP A C 1
ATOM 871 O O . ASP A 1 108 ? 16.038 0.211 -5.396 1.00 82.06 108 ASP A O 1
ATOM 875 N N . GLY A 1 109 ? 14.401 -0.492 -6.761 1.00 85.19 109 GLY A N 1
ATOM 876 C CA . GLY A 1 109 ? 13.377 -0.202 -5.769 1.00 85.19 109 GLY A CA 1
ATOM 877 C C . GLY A 1 109 ? 11.973 -0.660 -6.121 1.00 85.19 109 GLY A C 1
ATOM 878 O O . GLY A 1 109 ? 11.730 -1.373 -7.086 1.00 85.19 109 GLY A O 1
ATOM 879 N N . TRP A 1 110 ? 11.026 -0.229 -5.290 1.00 87.31 110 TRP A N 1
ATOM 880 C CA . TRP A 1 110 ? 9.612 -0.568 -5.412 1.00 87.31 110 TRP A CA 1
ATOM 881 C C . TRP A 1 110 ? 8.754 0.690 -5.317 1.00 87.31 110 TRP A C 1
ATOM 883 O O . TRP A 1 110 ? 9.068 1.612 -4.559 1.00 87.31 110 TRP A O 1
ATOM 893 N N . TYR A 1 111 ? 7.643 0.719 -6.046 1.00 87.44 111 TYR A N 1
ATOM 894 C CA . TYR A 1 111 ? 6.606 1.738 -5.886 1.00 87.44 111 TYR A CA 1
ATOM 895 C C . TYR A 1 111 ? 5.222 1.094 -5.779 1.00 87.44 111 TYR A C 1
ATOM 897 O O . TYR A 1 111 ? 5.011 -0.035 -6.217 1.00 87.44 111 TYR A O 1
ATOM 905 N N . ILE A 1 112 ? 4.259 1.805 -5.189 1.00 90.25 112 ILE A N 1
ATOM 906 C CA . ILE A 1 112 ? 2.874 1.342 -5.094 1.00 90.25 112 ILE A CA 1
ATOM 907 C C . ILE A 1 112 ? 2.197 1.592 -6.433 1.00 90.25 112 ILE A C 1
ATOM 909 O O . ILE A 1 112 ? 1.882 2.728 -6.790 1.00 90.25 112 ILE A O 1
ATOM 913 N N . LYS A 1 113 ? 1.941 0.517 -7.165 1.00 93.31 113 LYS A N 1
ATOM 914 C CA . LYS A 1 113 ? 1.195 0.524 -8.418 1.00 93.31 113 LYS A CA 1
ATOM 915 C C . LYS A 1 113 ? -0.306 0.665 -8.178 1.00 93.31 113 LYS A C 1
ATOM 917 O O . LYS A 1 113 ? -0.954 1.486 -8.819 1.00 93.31 113 LYS A O 1
ATOM 922 N N . ASN A 1 114 ? -0.846 -0.089 -7.224 1.00 93.75 114 ASN A N 1
ATOM 923 C CA . ASN A 1 114 ? -2.253 -0.012 -6.833 1.00 93.75 114 ASN A CA 1
ATOM 924 C C . ASN A 1 114 ? -2.366 0.143 -5.320 1.00 93.75 114 ASN A C 1
ATOM 926 O O . ASN A 1 114 ? -1.634 -0.523 -4.595 1.00 93.75 114 ASN A O 1
ATOM 930 N N . HIS A 1 115 ? -3.300 0.973 -4.859 1.00 92.25 115 HIS A N 1
ATOM 931 C CA . HIS A 1 115 ? -3.630 1.141 -3.445 1.00 92.25 115 HIS A CA 1
ATOM 932 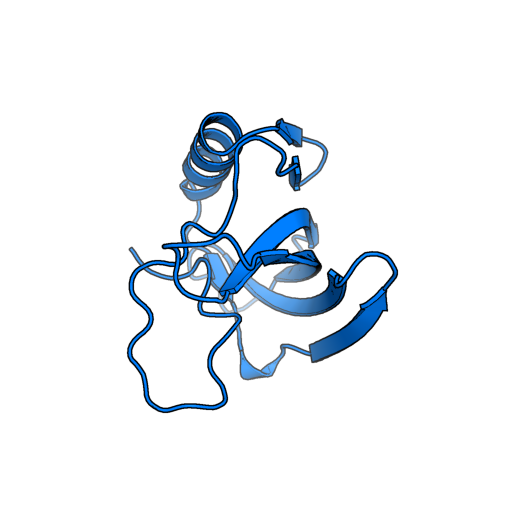C C . HIS A 1 115 ? -5.149 1.116 -3.261 1.00 92.25 115 HIS A C 1
ATOM 934 O O . HIS A 1 115 ? -5.857 1.947 -3.828 1.00 92.25 115 HIS A O 1
ATOM 940 N N . ILE A 1 116 ? -5.670 0.181 -2.477 1.00 93.62 116 ILE A N 1
ATOM 941 C CA . ILE A 1 116 ? -7.092 0.109 -2.141 1.00 93.62 116 ILE A CA 1
ATOM 942 C C . ILE A 1 116 ? -7.229 0.147 -0.626 1.00 93.62 116 ILE A C 1
ATOM 944 O O . ILE A 1 116 ? -6.825 -0.800 0.033 1.00 93.62 116 ILE A O 1
ATOM 948 N N . PHE A 1 117 ? -7.852 1.205 -0.113 1.00 89.62 117 PHE A N 1
ATOM 949 C CA . PHE A 1 117 ? -8.105 1.399 1.311 1.00 89.62 117 PHE A CA 1
ATOM 950 C C . PHE A 1 117 ? -9.600 1.323 1.610 1.00 89.62 117 PHE A C 1
ATOM 952 O O . PHE A 1 117 ? -10.433 1.994 0.972 1.00 89.62 117 PHE A O 1
ATOM 959 N N . LYS A 1 118 ? -9.944 0.557 2.645 1.00 90.25 118 LYS A N 1
ATOM 960 C CA . LYS A 1 118 ? -11.291 0.495 3.204 1.00 90.25 118 LYS A CA 1
ATOM 961 C C . LYS A 1 118 ? -11.243 0.427 4.723 1.00 90.25 118 LYS A C 1
ATOM 963 O O . LYS A 1 118 ? -10.774 -0.548 5.293 1.00 90.25 118 LYS A O 1
ATOM 968 N N . ALA A 1 119 ? -11.826 1.428 5.364 1.00 86.31 119 ALA A N 1
ATOM 969 C CA . ALA A 1 119 ? -12.080 1.433 6.795 1.00 86.31 119 ALA A CA 1
ATOM 970 C C . ALA A 1 119 ? -13.547 1.136 7.115 1.00 86.31 119 ALA A C 1
ATOM 972 O O . ALA A 1 119 ? -14.457 1.532 6.381 1.00 86.31 119 ALA A O 1
ATOM 973 N N . PHE A 1 120 ? -13.753 0.483 8.247 1.00 84.81 120 PHE A N 1
ATOM 974 C CA . PHE A 1 120 ? -15.037 0.197 8.857 1.00 84.81 120 PHE A CA 1
ATOM 975 C C . PHE A 1 120 ? -15.071 0.979 10.165 1.00 84.81 120 PHE A C 1
ATOM 977 O O . PHE A 1 120 ? -14.464 0.580 11.158 1.00 84.81 120 PHE A O 1
ATOM 984 N N . MET A 1 121 ? -15.695 2.153 10.102 1.00 72.19 121 MET A N 1
ATOM 985 C CA . MET A 1 121 ? -15.908 2.993 11.275 1.00 72.19 121 MET A CA 1
ATOM 986 C C . MET A 1 121 ? -17.061 2.387 12.077 1.00 72.19 121 MET A C 1
ATOM 988 O O . MET A 1 121 ? -18.100 2.065 11.490 1.00 72.19 121 MET A O 1
ATOM 992 N N . CYS A 1 122 ? -16.823 2.176 13.370 1.00 58.06 122 CYS A N 1
ATOM 993 C CA . CYS A 1 122 ? -17.829 1.745 14.338 1.00 58.06 122 CYS A CA 1
ATOM 994 C C . CYS A 1 122 ? -18.666 2.936 14.813 1.00 58.06 122 CYS A C 1
ATOM 996 O O . CYS A 1 122 ? -18.120 4.063 14.823 1.00 58.06 122 CYS A O 1
#

Organism: NCBI:txid201153

Foldseek 3Di:
DDDDDPVPPDDDPDDDDPDLQAAQLAWEAEPNDIDGGSVVVVVVVVVVVVKDKDFDPVFKDWDWDQDPQQKIKIKIKGWIDINNNPVFTKIKIKIFIWHWDDDVPDDTDIHTRYIYIDIDGD

Radius of gyration: 15.01 Å; Cα contacts (8 Å, |Δi|>4): 214; chains: 1; bounding box: 38×29×39 Å

pLDDT: mean 76.94, std 20.45, range [27.52, 95.19]

Nearest PDB structures (foldseek):
  1jkg-assembly1_A  TM=7.819E-01  e=3.472E-04  Homo sapiens
  6mrk-assembly1_U  TM=7.832E-01  e=8.770E-04  Drosophila melanogaster
  4wyk-assembly1_C  TM=7.856E-01  e=2.215E-03  Homo sapiens
  6mrk-assembly2_B  TM=7.718E-01  e=5.594E-03  Drosophila melanogaster
  7xsi-assembly3_E  TM=6.194E-01  e=1.881E-03  Sordaria araneosa